Protein AF-A0A2C1JQB4-F1 (afdb_monomer_lite)

Structure (mmCIF, N/CA/C/O backbone):
data_AF-A0A2C1JQB4-F1
#
_entry.id   AF-A0A2C1JQB4-F1
#
loop_
_atom_site.group_PDB
_atom_site.id
_atom_site.type_symbol
_atom_site.l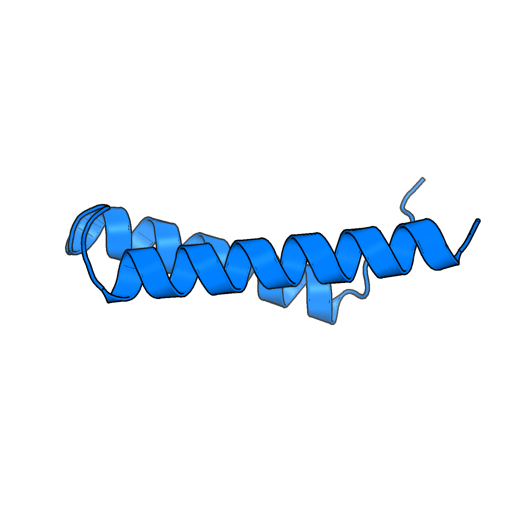abel_atom_id
_atom_site.label_alt_id
_atom_site.label_comp_id
_atom_site.label_asym_id
_atom_site.label_entity_id
_atom_site.label_seq_id
_atom_site.pdbx_PDB_ins_code
_atom_site.Cartn_x
_atom_site.Cartn_y
_atom_site.Cartn_z
_atom_site.occupancy
_atom_site.B_iso_or_equiv
_atom_site.auth_seq_id
_atom_site.auth_comp_id
_atom_site.auth_asym_id
_atom_site.auth_atom_id
_atom_site.pdbx_PDB_model_num
ATOM 1 N N . MET A 1 1 ? 6.050 -7.417 -22.871 1.00 39.19 1 MET A N 1
ATOM 2 C CA . MET A 1 1 ? 5.909 -8.612 -22.016 1.00 39.19 1 MET A CA 1
ATOM 3 C C . MET A 1 1 ? 6.904 -8.446 -20.890 1.00 39.19 1 MET A C 1
ATOM 5 O O . MET A 1 1 ? 8.087 -8.418 -21.176 1.00 39.19 1 MET A O 1
ATOM 9 N N . ASN A 1 2 ? 6.375 -8.254 -19.681 1.00 51.31 2 ASN A N 1
ATOM 10 C CA . ASN A 1 2 ? 7.013 -8.378 -18.371 1.00 51.31 2 ASN A CA 1
ATOM 11 C C . ASN A 1 2 ? 8.460 -7.882 -18.291 1.00 51.31 2 ASN A C 1
ATOM 13 O O . ASN A 1 2 ? 9.387 -8.688 -18.260 1.00 51.31 2 ASN A O 1
ATOM 17 N N . ASP A 1 3 ? 8.626 -6.562 -18.173 1.00 51.19 3 ASP A N 1
ATOM 18 C CA . ASP A 1 3 ? 9.808 -6.030 -17.502 1.00 51.19 3 ASP A CA 1
ATOM 19 C C . ASP A 1 3 ? 9.825 -6.665 -16.118 1.00 51.19 3 ASP A C 1
ATOM 21 O O . ASP A 1 3 ? 8.893 -6.497 -15.327 1.00 51.19 3 ASP A O 1
ATOM 25 N N . THR A 1 4 ? 10.816 -7.520 -15.903 1.00 59.28 4 THR A N 1
ATOM 26 C CA . THR A 1 4 ? 10.986 -8.335 -14.709 1.00 59.28 4 THR A CA 1
ATOM 27 C C . THR A 1 4 ? 11.173 -7.404 -13.518 1.00 59.28 4 THR A C 1
ATOM 29 O O . THR A 1 4 ? 12.298 -7.106 -13.121 1.00 59.28 4 THR A O 1
ATOM 32 N N . ILE A 1 5 ? 10.069 -6.915 -12.940 1.00 60.78 5 ILE A N 1
ATOM 33 C CA . ILE A 1 5 ? 10.072 -6.395 -11.578 1.00 60.78 5 ILE A CA 1
ATOM 34 C C . ILE A 1 5 ? 10.706 -7.515 -10.776 1.00 60.78 5 ILE A C 1
ATOM 36 O O . ILE A 1 5 ? 10.196 -8.638 -10.797 1.00 60.78 5 ILE A O 1
ATOM 40 N N . ASN A 1 6 ? 11.860 -7.223 -10.171 1.00 73.25 6 ASN A N 1
ATOM 41 C CA . ASN A 1 6 ? 12.593 -8.169 -9.348 1.00 73.25 6 ASN A CA 1
ATOM 42 C C . ASN A 1 6 ? 11.562 -8.951 -8.507 1.00 73.25 6 ASN A C 1
ATOM 44 O O . ASN A 1 6 ? 10.795 -8.305 -7.784 1.00 73.25 6 ASN A O 1
ATOM 48 N N . PRO A 1 7 ? 11.474 -10.291 -8.642 1.00 78.81 7 PRO A N 1
ATOM 49 C CA . PRO A 1 7 ? 10.425 -11.085 -8.008 1.00 78.81 7 PRO A CA 1
ATOM 50 C C . PRO A 1 7 ? 10.315 -10.788 -6.512 1.00 78.81 7 PRO A C 1
ATOM 52 O O . PRO A 1 7 ? 9.222 -10.696 -5.964 1.00 78.81 7 PRO A O 1
ATOM 55 N N . GLU A 1 8 ? 11.449 -10.531 -5.866 1.00 82.56 8 GLU A N 1
ATOM 56 C CA . GLU A 1 8 ? 11.527 -10.151 -4.462 1.00 82.56 8 GLU A CA 1
ATOM 57 C C . GLU A 1 8 ? 10.837 -8.807 -4.169 1.00 82.56 8 GLU A C 1
ATOM 59 O O . GLU A 1 8 ? 10.084 -8.681 -3.202 1.00 82.56 8 GLU A O 1
ATOM 64 N N . LEU A 1 9 ? 11.027 -7.814 -5.039 1.00 84.88 9 LEU A N 1
ATOM 65 C CA . LEU A 1 9 ? 10.433 -6.483 -4.915 1.00 84.88 9 LEU A CA 1
ATOM 66 C C . LEU A 1 9 ? 8.915 -6.533 -5.133 1.00 84.88 9 LEU A C 1
ATOM 68 O O . LEU A 1 9 ? 8.158 -5.950 -4.357 1.00 84.88 9 LEU A O 1
ATOM 72 N N . GLY A 1 10 ? 8.464 -7.299 -6.133 1.00 88.00 10 GLY A N 1
ATOM 73 C CA . GLY A 1 10 ? 7.041 -7.542 -6.380 1.00 88.00 10 GLY A CA 1
ATOM 74 C C . GLY A 1 10 ? 6.361 -8.233 -5.195 1.00 88.00 10 GLY A C 1
ATOM 75 O O . GLY A 1 10 ? 5.312 -7.788 -4.729 1.00 88.00 10 GLY A O 1
ATOM 76 N N . HIS A 1 11 ? 7.006 -9.261 -4.634 1.00 91.50 11 HIS A N 1
ATOM 77 C CA . HIS A 1 11 ? 6.523 -9.945 -3.434 1.00 91.50 11 HIS A CA 1
ATOM 78 C C . HIS A 1 11 ? 6.451 -9.005 -2.223 1.00 91.50 11 HIS A C 1
ATOM 80 O O . HIS A 1 11 ? 5.475 -9.045 -1.468 1.00 91.50 11 HIS A O 1
ATOM 86 N N . LYS A 1 12 ? 7.454 -8.137 -2.036 1.00 94.19 12 LYS A N 1
ATOM 87 C CA . LYS A 1 12 ? 7.479 -7.174 -0.929 1.00 94.19 12 LYS A CA 1
ATOM 88 C C . LYS A 1 12 ? 6.355 -6.139 -1.054 1.00 94.19 12 LYS A C 1
ATOM 90 O O . LYS A 1 12 ? 5.672 -5.874 -0.066 1.00 94.19 12 LYS A O 1
ATOM 95 N N . ILE A 1 13 ? 6.108 -5.614 -2.256 1.00 94.81 13 ILE A N 1
ATOM 96 C CA . ILE A 1 13 ? 4.997 -4.687 -2.538 1.00 94.81 13 ILE A CA 1
ATOM 97 C C . ILE A 1 13 ? 3.652 -5.330 -2.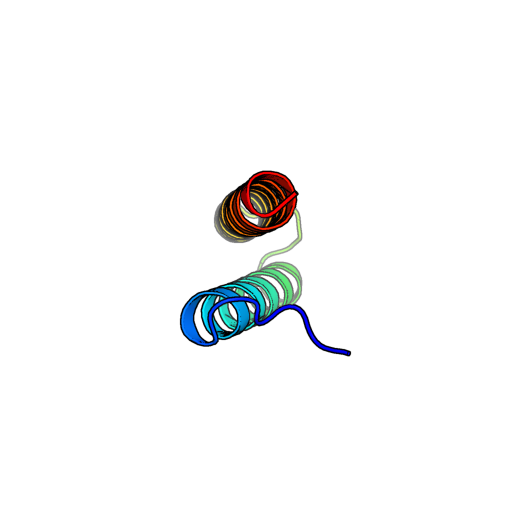195 1.00 94.81 13 ILE A C 1
ATOM 99 O O . ILE A 1 13 ? 2.844 -4.734 -1.480 1.00 94.81 13 ILE A O 1
ATOM 103 N N . ASP A 1 14 ? 3.421 -6.559 -2.654 1.00 95.94 14 ASP A N 1
ATOM 104 C CA . ASP A 1 14 ? 2.168 -7.266 -2.391 1.00 95.94 14 ASP A CA 1
ATOM 105 C C . ASP A 1 14 ? 1.975 -7.585 -0.906 1.00 95.94 14 ASP A C 1
ATOM 107 O O . ASP A 1 14 ? 0.859 -7.480 -0.388 1.00 95.94 14 ASP A O 1
ATOM 111 N N . LEU A 1 15 ? 3.048 -7.940 -0.197 1.00 97.06 15 LEU A N 1
ATOM 112 C CA . LEU A 1 15 ? 2.999 -8.172 1.243 1.00 97.06 15 LEU A CA 1
ATOM 113 C C . LEU A 1 15 ? 2.628 -6.893 2.002 1.00 97.06 15 LEU A C 1
ATOM 115 O O . LEU A 1 15 ? 1.695 -6.907 2.806 1.00 97.06 15 LEU A O 1
ATOM 119 N N . VAL A 1 16 ? 3.318 -5.782 1.730 1.00 97.75 16 VAL A N 1
ATOM 120 C CA . VAL A 1 16 ? 3.055 -4.499 2.400 1.00 97.75 16 VAL A CA 1
ATOM 121 C C . VAL A 1 16 ? 1.645 -4.002 2.082 1.00 97.75 16 VAL A C 1
ATOM 123 O O . VAL A 1 16 ? 0.941 -3.552 2.985 1.00 97.75 16 VAL A O 1
ATOM 126 N N . ARG A 1 17 ? 1.169 -4.178 0.842 1.00 97.88 17 ARG A N 1
ATOM 127 C CA . ARG A 1 17 ? -0.215 -3.864 0.459 1.00 97.88 17 ARG A CA 1
ATOM 128 C C . ARG A 1 17 ? -1.231 -4.652 1.288 1.00 97.88 17 ARG A C 1
ATOM 130 O O . ARG A 1 17 ? -2.189 -4.067 1.789 1.00 97.88 17 ARG A O 1
ATOM 137 N N . LYS A 1 18 ? -1.029 -5.962 1.461 1.00 98.25 18 LYS A N 1
ATOM 138 C CA . LYS A 1 18 ? -1.914 -6.801 2.291 1.00 98.25 18 LYS A CA 1
ATOM 139 C C . LYS A 1 18 ? -1.914 -6.348 3.751 1.00 98.25 18 LYS A C 1
ATOM 141 O O . LYS A 1 18 ? -2.982 -6.270 4.352 1.00 98.25 18 LYS A O 1
ATOM 146 N N . LEU A 1 19 ? -0.746 -6.006 4.300 1.00 98.00 19 LEU A N 1
ATOM 147 C CA . LEU A 1 19 ? -0.623 -5.496 5.670 1.00 98.00 19 LEU A CA 1
ATOM 148 C C . LEU A 1 19 ? -1.338 -4.152 5.853 1.00 98.00 19 LEU A C 1
ATOM 150 O O . LEU A 1 19 ? -2.072 -3.994 6.825 1.00 98.00 19 LEU A O 1
ATOM 154 N N . MET A 1 20 ? -1.192 -3.230 4.900 1.00 98.25 20 MET A N 1
ATOM 155 C CA . MET A 1 20 ? -1.892 -1.942 4.902 1.00 98.25 20 MET A CA 1
ATOM 156 C C . MET A 1 20 ? -3.413 -2.121 4.881 1.00 98.25 20 MET A C 1
ATOM 158 O O . MET A 1 20 ? -4.120 -1.480 5.652 1.00 98.25 20 MET A O 1
ATOM 162 N N . ILE A 1 21 ? -3.930 -3.004 4.019 1.00 98.25 21 ILE A N 1
ATOM 163 C CA . ILE A 1 21 ? -5.372 -3.279 3.936 1.00 98.25 21 ILE A CA 1
ATOM 164 C C . ILE A 1 21 ? -5.866 -3.891 5.248 1.00 98.25 21 ILE A C 1
ATOM 166 O O . ILE A 1 21 ? -6.866 -3.433 5.800 1.00 98.25 21 ILE A O 1
ATOM 170 N N . ALA A 1 22 ? -5.150 -4.883 5.781 1.00 98.38 22 ALA A N 1
ATOM 171 C CA . ALA A 1 22 ? -5.517 -5.523 7.036 1.00 98.38 22 ALA A CA 1
ATOM 172 C C . ALA A 1 22 ? -5.511 -4.527 8.208 1.00 98.38 22 ALA A C 1
ATOM 174 O O . ALA A 1 22 ? -6.435 -4.529 9.024 1.00 98.38 22 ALA A O 1
ATOM 175 N N . SER A 1 23 ? -4.517 -3.636 8.294 1.00 98.25 23 SER A N 1
ATOM 176 C CA . SER A 1 23 ? -4.479 -2.612 9.344 1.00 98.25 23 SER A CA 1
ATOM 177 C C . SER A 1 23 ? -5.561 -1.551 9.145 1.00 98.25 23 SER A C 1
ATOM 179 O O . SER A 1 23 ? -6.200 -1.160 10.115 1.00 98.25 23 SER A O 1
ATOM 181 N N . ALA A 1 24 ? -5.850 -1.142 7.907 1.00 98.06 24 ALA A N 1
ATOM 182 C CA . ALA A 1 24 ? -6.936 -0.211 7.610 1.00 98.06 24 ALA A CA 1
ATOM 183 C C . ALA A 1 24 ? -8.298 -0.774 8.037 1.00 98.06 24 ALA A C 1
ATOM 185 O O . ALA A 1 24 ? -9.105 -0.054 8.622 1.00 98.06 24 ALA A O 1
ATOM 186 N N . GLN A 1 25 ? -8.535 -2.066 7.789 1.00 98.19 25 GLN A N 1
ATOM 187 C CA . GLN A 1 25 ? -9.772 -2.754 8.164 1.00 98.19 25 GLN A CA 1
ATOM 188 C C . GLN A 1 25 ? -9.914 -2.947 9.678 1.00 98.19 25 GLN A C 1
ATOM 190 O O . GLN A 1 25 ? -11.026 -2.894 10.195 1.00 98.19 25 GLN A O 1
ATOM 195 N N . THR A 1 26 ? -8.809 -3.178 10.392 1.00 98.12 26 THR A N 1
ATOM 196 C CA . THR A 1 26 ? -8.833 -3.532 11.825 1.00 98.12 26 THR A CA 1
ATOM 197 C C . THR A 1 26 ? -8.611 -2.346 12.762 1.00 98.12 26 THR A C 1
ATOM 199 O O . THR A 1 26 ? -9.184 -2.310 13.847 1.00 98.12 26 THR A O 1
ATOM 202 N N . LYS A 1 27 ? -7.783 -1.377 12.362 1.00 97.50 27 LYS A N 1
ATOM 203 C CA . LYS A 1 27 ? -7.349 -0.219 13.166 1.00 97.50 27 LYS A CA 1
ATOM 204 C C . LYS A 1 27 ? -7.764 1.128 12.565 1.00 97.50 27 LYS A C 1
ATOM 206 O O . LYS A 1 27 ? -7.626 2.156 13.223 1.00 97.50 27 LYS A O 1
ATOM 211 N N . GLY A 1 28 ? -8.265 1.134 11.332 1.00 97.94 28 GLY A N 1
ATOM 212 C CA . GLY A 1 28 ? -8.646 2.339 10.602 1.00 97.94 28 GLY A CA 1
ATOM 213 C C . GLY A 1 28 ? -7.521 2.917 9.739 1.00 97.94 28 GLY A C 1
ATOM 214 O O . GLY A 1 28 ? -6.333 2.645 9.926 1.00 97.94 28 GLY A O 1
ATOM 215 N N . ILE A 1 29 ? -7.910 3.755 8.777 1.00 96.25 29 ILE A N 1
ATOM 216 C CA . ILE A 1 29 ? -6.988 4.384 7.816 1.00 96.25 29 ILE A CA 1
ATOM 217 C C . ILE A 1 29 ? -6.017 5.379 8.464 1.00 96.25 29 ILE A C 1
ATOM 219 O O . ILE A 1 29 ? -4.893 5.530 8.003 1.00 96.25 29 ILE A O 1
ATOM 223 N N . ASN A 1 30 ? -6.430 6.002 9.570 1.00 97.12 30 ASN A N 1
ATOM 224 C CA . ASN A 1 30 ? -5.631 6.985 10.301 1.00 97.12 30 ASN A CA 1
ATOM 225 C C . ASN A 1 30 ? -4.772 6.346 11.405 1.00 97.12 30 ASN A C 1
ATOM 227 O O . ASN A 1 30 ? -4.164 7.065 12.196 1.00 97.12 30 ASN A O 1
ATOM 231 N N . SER A 1 31 ? -4.744 5.010 11.506 1.00 98.19 31 SER A N 1
ATOM 232 C CA . SER A 1 31 ? -3.894 4.341 12.491 1.00 98.19 31 SER A CA 1
ATOM 233 C C . SER A 1 31 ? -2.415 4.559 12.137 1.00 98.19 31 SER A C 1
ATOM 235 O O . SER A 1 31 ? -2.059 4.523 10.952 1.00 98.19 31 SER A O 1
ATOM 237 N N . PRO A 1 32 ? -1.528 4.746 13.133 1.00 98.19 32 PRO A N 1
ATOM 238 C CA . PRO A 1 32 ? -0.094 4.885 12.884 1.00 98.19 32 PRO A CA 1
ATOM 239 C C . PRO A 1 32 ? 0.490 3.721 12.073 1.00 98.19 32 PRO A C 1
ATOM 241 O O . PRO A 1 32 ? 1.369 3.922 11.239 1.00 98.19 32 PRO A O 1
ATOM 244 N N . GLU A 1 33 ? -0.013 2.502 12.276 1.00 97.25 33 GLU A N 1
ATOM 245 C CA . GLU A 1 33 ? 0.402 1.322 11.518 1.00 97.25 33 GLU A CA 1
ATOM 246 C C . GLU A 1 33 ? -0.051 1.372 10.062 1.00 97.25 33 GLU A C 1
ATOM 248 O O . GLU A 1 33 ? 0.755 1.091 9.178 1.00 97.25 33 GLU A O 1
ATOM 253 N N . THR A 1 34 ? -1.297 1.770 9.794 1.00 98.25 34 THR A N 1
ATOM 254 C CA . THR A 1 34 ? -1.788 1.918 8.417 1.00 98.25 34 THR A CA 1
ATOM 255 C C . THR A 1 34 ? -1.009 2.986 7.660 1.00 98.25 34 THR A C 1
A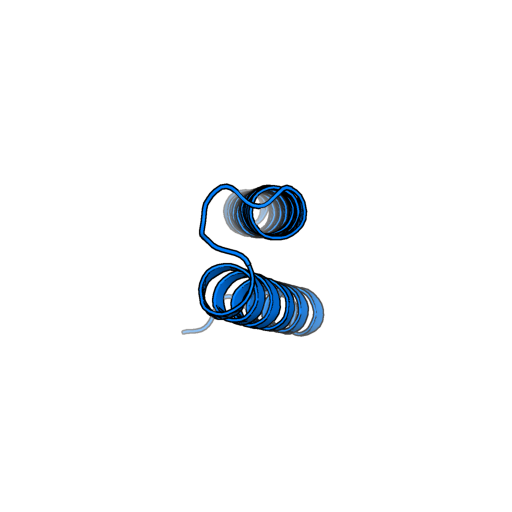TOM 257 O O . THR A 1 34 ? -0.582 2.747 6.530 1.00 98.25 34 THR A O 1
ATOM 260 N N . ILE A 1 35 ? -0.737 4.124 8.305 1.00 98.44 35 ILE A N 1
ATOM 261 C CA . ILE A 1 35 ? 0.082 5.198 7.732 1.00 98.44 35 ILE A CA 1
ATOM 262 C C . ILE A 1 35 ? 1.502 4.693 7.451 1.00 98.44 35 ILE A C 1
ATOM 264 O O . ILE A 1 35 ? 2.029 4.914 6.362 1.00 98.44 35 ILE A O 1
ATOM 268 N N . LYS A 1 36 ? 2.106 3.955 8.391 1.00 98.25 36 LYS A N 1
ATOM 269 C CA . LYS A 1 36 ? 3.435 3.359 8.207 1.00 98.25 36 LYS A CA 1
ATOM 270 C C . LYS A 1 36 ? 3.476 2.409 7.006 1.00 98.25 36 LYS A C 1
ATOM 272 O O . LYS A 1 36 ? 4.416 2.476 6.218 1.00 98.25 36 LYS A O 1
ATOM 277 N N . TYR A 1 37 ? 2.480 1.535 6.852 1.00 98.38 37 TYR A N 1
ATOM 278 C CA . TYR A 1 37 ? 2.426 0.629 5.702 1.00 98.38 37 TYR A CA 1
ATOM 279 C C . TYR A 1 37 ? 2.187 1.371 4.383 1.00 98.38 37 TYR A C 1
ATOM 281 O O . TYR A 1 37 ? 2.784 0.990 3.382 1.00 98.38 37 TYR A O 1
ATOM 289 N N . SER A 1 38 ? 1.391 2.446 4.379 1.00 97.88 38 SER A N 1
ATOM 290 C CA . SER A 1 38 ? 1.218 3.306 3.200 1.00 97.88 38 SE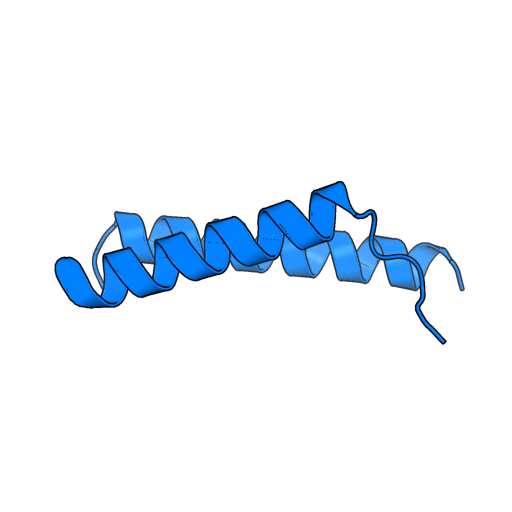R A CA 1
ATOM 291 C C . SER A 1 38 ? 2.544 3.931 2.762 1.00 97.88 38 SER A C 1
ATOM 293 O O . SER A 1 38 ? 2.899 3.853 1.592 1.00 97.88 38 SER A O 1
ATOM 295 N N . GLN A 1 39 ? 3.313 4.486 3.702 1.00 98.06 39 GLN A N 1
ATOM 296 C CA . GLN A 1 39 ? 4.606 5.112 3.406 1.00 98.06 39 GLN A CA 1
ATOM 297 C C . GLN A 1 39 ? 5.639 4.108 2.875 1.00 98.06 39 GLN A C 1
ATOM 299 O O . GLN A 1 39 ? 6.368 4.410 1.931 1.00 98.06 39 GLN A O 1
ATOM 304 N N . GLU A 1 40 ? 5.702 2.904 3.455 1.00 97.19 40 GLU A N 1
ATOM 305 C CA . GLU A 1 40 ? 6.582 1.840 2.949 1.00 97.19 40 GLU A CA 1
ATOM 306 C C . GLU A 1 40 ? 6.138 1.372 1.554 1.00 97.19 40 GLU A C 1
ATOM 308 O O . GLU A 1 40 ? 6.979 1.130 0.690 1.00 97.19 40 GLU A O 1
ATOM 313 N N . LEU A 1 41 ? 4.828 1.280 1.303 1.00 97.06 41 LEU A N 1
ATOM 314 C CA . LEU A 1 41 ? 4.300 0.916 -0.011 1.00 97.06 41 LEU A CA 1
ATOM 315 C C . LEU A 1 41 ? 4.680 1.954 -1.076 1.00 97.06 41 LEU A C 1
ATOM 317 O O . LEU A 1 41 ? 5.163 1.574 -2.143 1.00 97.06 41 LEU A O 1
ATOM 321 N N . ASP A 1 42 ? 4.523 3.243 -0.770 1.00 96.69 42 ASP A N 1
ATOM 322 C CA . ASP A 1 42 ? 4.899 4.341 -1.667 1.00 96.69 42 ASP A CA 1
ATOM 323 C C . ASP A 1 42 ? 6.396 4.311 -1.992 1.00 96.69 42 ASP A C 1
ATOM 325 O O . ASP A 1 42 ? 6.790 4.452 -3.153 1.00 96.69 42 ASP A O 1
ATOM 329 N N . ARG A 1 43 ? 7.240 4.045 -0.987 1.00 95.81 43 ARG A N 1
ATOM 330 C CA . ARG A 1 43 ? 8.686 3.895 -1.175 1.00 95.81 43 ARG A CA 1
ATOM 331 C C . ARG A 1 43 ? 9.022 2.754 -2.135 1.00 95.81 43 ARG A C 1
ATOM 333 O O . ARG A 1 43 ? 9.810 2.952 -3.055 1.00 95.81 43 ARG A O 1
ATOM 340 N N . LEU A 1 44 ? 8.423 1.579 -1.948 1.00 93.69 44 LEU A N 1
ATOM 341 C CA . LEU A 1 44 ? 8.690 0.413 -2.798 1.00 93.69 44 LEU A CA 1
ATOM 342 C C . LEU A 1 44 ? 8.231 0.630 -4.243 1.00 93.69 44 LEU A C 1
ATOM 344 O O . LEU A 1 44 ? 8.914 0.225 -5.187 1.00 93.69 44 LEU A O 1
ATOM 348 N N . ILE A 1 45 ? 7.090 1.297 -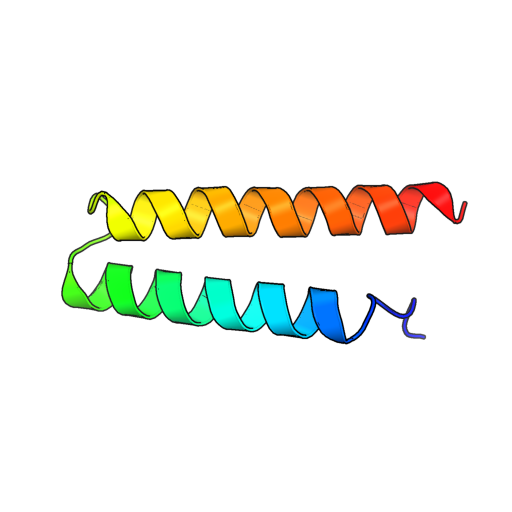4.429 1.00 92.25 45 ILE A N 1
ATOM 349 C CA . ILE A 1 45 ? 6.605 1.685 -5.756 1.00 92.25 45 ILE A CA 1
ATOM 350 C C . ILE A 1 45 ? 7.594 2.654 -6.409 1.00 92.25 45 ILE A C 1
ATOM 352 O O . ILE A 1 45 ? 7.958 2.459 -7.569 1.00 92.25 45 ILE A O 1
ATOM 356 N N . PHE A 1 46 ? 8.066 3.659 -5.671 1.00 92.75 46 PHE A N 1
ATOM 357 C CA . PHE A 1 46 ? 9.041 4.620 -6.177 1.00 92.75 46 PHE A CA 1
ATOM 358 C C . PHE A 1 46 ? 10.372 3.956 -6.564 1.00 92.75 46 PHE A C 1
ATOM 360 O O . PHE A 1 46 ? 10.866 4.182 -7.667 1.00 92.75 46 PHE A O 1
ATOM 367 N N . GLU A 1 47 ? 10.920 3.083 -5.715 1.00 89.94 47 GLU A N 1
ATOM 368 C CA . GLU A 1 47 ? 12.133 2.308 -6.014 1.00 89.94 47 GLU A CA 1
ATOM 369 C C . GLU A 1 47 ? 11.953 1.464 -7.287 1.00 89.94 47 GLU A C 1
ATOM 371 O O . GLU A 1 47 ? 12.816 1.465 -8.163 1.00 89.94 47 GLU A O 1
ATOM 376 N N . THR A 1 48 ? 10.790 0.828 -7.451 1.00 88.06 48 THR A N 1
ATOM 377 C CA . THR A 1 48 ? 10.459 0.070 -8.669 1.00 88.06 48 THR A CA 1
ATOM 378 C C . THR A 1 48 ? 10.433 0.965 -9.906 1.00 88.06 48 THR A C 1
ATOM 380 O O . THR A 1 48 ? 11.000 0.620 -10.939 1.00 88.06 48 THR A O 1
ATOM 383 N N . GLN A 1 49 ? 9.793 2.132 -9.815 1.00 87.50 49 GLN A N 1
ATOM 384 C CA . GLN A 1 49 ? 9.718 3.084 -10.923 1.00 87.50 49 GLN A CA 1
ATOM 385 C C . GLN A 1 49 ? 11.099 3.618 -11.317 1.00 87.50 49 GLN A C 1
ATOM 387 O O . GLN A 1 49 ? 11.356 3.800 -12.506 1.00 87.50 49 GLN A O 1
ATOM 392 N N . LEU A 1 50 ? 11.985 3.862 -10.346 1.00 88.56 50 LEU A N 1
ATOM 393 C CA . LEU A 1 50 ? 13.367 4.257 -10.616 1.00 88.56 50 LEU A CA 1
ATOM 394 C C . LEU A 1 50 ? 14.136 3.155 -11.344 1.00 88.56 50 LEU A C 1
ATOM 396 O O . LEU A 1 50 ? 14.795 3.443 -12.340 1.00 88.56 50 LEU A O 1
ATOM 400 N N . LEU A 1 51 ? 14.011 1.905 -10.890 1.00 84.69 51 LEU A N 1
ATOM 401 C CA . LEU A 1 51 ? 14.656 0.761 -11.536 1.00 84.69 51 LEU A CA 1
ATOM 402 C C . LEU A 1 51 ? 14.190 0.607 -12.989 1.00 84.69 51 LEU A C 1
ATOM 404 O O . LEU A 1 51 ? 15.021 0.500 -13.887 1.00 84.69 51 LEU A O 1
ATOM 408 N N . LEU A 1 52 ? 12.882 0.698 -13.239 1.00 82.50 52 LEU A N 1
ATOM 409 C CA . LEU A 1 52 ? 12.325 0.629 -14.594 1.00 82.50 52 LEU A CA 1
ATOM 410 C C . LEU A 1 52 ? 12.819 1.780 -15.487 1.00 82.50 52 LEU A C 1
ATOM 412 O O . LEU A 1 52 ? 13.180 1.552 -16.638 1.00 82.50 52 LEU A O 1
ATOM 416 N N . LYS A 1 53 ? 12.895 3.009 -14.955 1.00 78.19 53 LYS A N 1
ATOM 417 C CA . LYS A 1 53 ? 13.427 4.174 -15.688 1.00 78.19 53 LYS A CA 1
ATOM 418 C C . LYS A 1 53 ? 14.926 4.077 -15.968 1.00 78.19 53 LYS A C 1
ATOM 420 O O . LYS A 1 53 ? 15.388 4.650 -16.945 1.00 78.19 53 LYS A O 1
ATOM 425 N N . SER A 1 54 ? 15.685 3.383 -15.121 1.00 64.94 54 SER A N 1
ATOM 426 C CA . SER A 1 54 ? 17.131 3.206 -15.304 1.00 64.94 54 SER A CA 1
ATOM 427 C C . SER A 1 54 ? 17.504 2.183 -16.386 1.00 64.94 54 SER A C 1
ATOM 429 O O . SER A 1 54 ? 18.663 2.126 -16.782 1.00 64.94 54 SER A O 1
ATOM 431 N N . CYS A 1 55 ? 16.537 1.406 -16.889 1.00 53.53 55 CYS A N 1
ATOM 432 C CA . CYS A 1 55 ? 16.720 0.468 -18.003 1.00 53.53 55 CYS A CA 1
ATOM 433 C C . CYS A 1 55 ? 16.377 1.065 -19.385 1.00 53.53 55 CYS A C 1
ATOM 435 O O . CYS A 1 55 ? 16.244 0.305 -20.343 1.00 53.53 55 CYS A O 1
ATOM 437 N N . SER A 1 56 ? 16.197 2.389 -19.488 1.00 47.62 56 SER A N 1
ATOM 438 C CA . SER A 1 56 ? 15.861 3.104 -20.736 1.00 47.62 56 SER A CA 1
ATOM 439 C C . SER A 1 56 ? 17.076 3.725 -21.417 1.00 47.62 56 SER A C 1
ATOM 441 O O . SER A 1 56 ? 17.919 4.299 -20.693 1.00 47.62 56 SER A O 1
#

Foldseek 3Di:
DDPDQPVVLVVVLVVLVVQLVVCCVVVNCPDPSNVVSVVVNVVSVVVSVVVVVVVD

pLDDT: mean 87.94, std 15.52, range [39.19, 98.44]

Secondary structure (DSSP, 8-state):
------HHHHHHHHHHHHHHHHHHHHH-TTSHHHHHHHHHHHHHHHHHHHHHHHT-

Sequence (56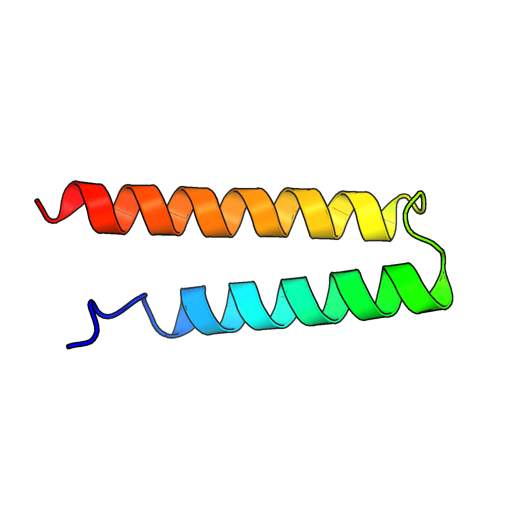 aa):
MNDTINPELGHKIDLVRKLMIASAQTKGINSPETIKYSQELDRLIFETQLLLKSCS

Radius of gyration: 13.06 Å; chains: 1; bounding box: 27×18×35 Å

=== Feature glossary ===
Legend for the data blocks above and below:

— What the protein is —

Sequence gives the chain of amino acids in standard one-letter code (A=alanine, C=cysteine, …, Y=tyrosine), read N→C. It is the only feature that is directly encoded by the gene; all structural features are derived from the folded form of this sequence.

The annotation block draws on four external resources. InterPro: which protein families and domains the sequence belongs to. GO: standardized terms for what the protein does, what process it participates in, and where in the cell it acts. CATH: which structural fold it has in the CATH hierarchy. Organism: the species of origin.

— Where its atoms are —

Atomic coordinates in PDBx/mmCIF format — the same representation the Protein Data Bank distributes. Each line of the _atom_site loop places one backbone atom in Cartesian space (units: ångströms, origin: arbitrary).

Six rendered views show the 3D structure from the faces of a cube — i.e. along ±x, ±y, ±z. Rendering representation is drawn randomly per protein from cartoon (secondary-structure ribbons), sticks (backbone bonds), or molecular surface; coloring is either N→C rainbow (blue at the N-terminus through red at the C-terminus) or one color per chain.

— Local backbone conformation —

DSSP 8-state secondary structure assigns each residue one of H (α-helix), G (3₁₀-helix), I (π-helix), E (extended β-strand), B (isolated β-bridge), T (hydrogen-bonded turn), S (bend), or '-' (coil). The assignment is computed from backbone hydrogen-bond geometry via the Kabsch–Sander algorithm.

P-SEA three-state annotation labels each residue as helix, strand, or coil based purely on the geometry of the Cα trace. It serves as a fallback when the full backbone (and thus DSSP) is unavailable.

φ (phi) and ψ (psi) are the two rotatable backbone dihedrals per residue: φ is the C(i-1)–N–Cα–C torsion, ψ is the N–Cα–C–N(i+1) torsion, both in degrees on (−180°, 180°]. α-helical residues cluster near (−60°, −45°); β-strand residues near (−120°, +130°). A Ramachandran plot is simply a scatter of (φ, ψ) for every residue.

— Global shape and packing —

Radius of gyration (Rg) is the root-mean-square distance of Cα atoms from their centroid — a single number for overall size and compactness. A globular domain of N residues has Rg ≈ 2.2·N^0.38 Å; an extended or disordered chain has a much larger Rg. The Cα contact count is the number of residue pairs whose Cα atoms are within 8 Å and are more than four positions apart in sequence — a standard proxy for tertiary packing density. The bounding box is the smallest axis-aligned box enclosing all Cα atoms.

Accessible surface area quantifies burial. A residue with SASA near zero is packed into the hydrophobic core; one with SASA >100 Å² sits on the surface. Computed here via the Shrake–Rupley numerical algorithm with a 1.4 Å probe.

The contact map is a binary N×N matrix image: pixel (i, j) is dark where Cα_i and Cα_j are within 8 Å and |i−j|>4. Because the |i−j|>4 filter removes local helical contacts, off-diagonal stripes parallel to the main diagonal indicate parallel β-sheets; stripes perpendicular to it indicate antiparallel β-sheets. The Ramachandran plot scatters every residue's (φ, ψ) pair against the sterically allowed regions. The PAE heatmap renders the predicted-aligned-error matrix.

— Structural neighborhood —

A 3Di character summarizes, for each residue, the relative orientation of the Cα frame of its nearest spatial neighbor. Because it encodes fold topology rather than chemistry, 3Di alignments detect remote structural similarity that sequence alignment misses.

Structural nearest neighbors (via Foldseek easy-search vs the PDB). Reported per hit: target PDB id, E-value, and alignment TM-score. A TM-score above ~0.5 is the conventional threshold for 'same fold'.

— Confidence and disorder —

For AlphaFold models, the B-factor field carries pLDDT — the model's own estimate of local accuracy on a 0–100 scale. Regions with pLDDT<50 should be treated as essentially unmodeled; they often correspond to intrinsically disordered segments.

B-factor (Debye–Waller factor) reflects atomic displacement in the crystal lattice. It is an experimental observable (units Å²), not a prediction; low values mean the atom is pinned down, high values mean it moves or is heterogeneous across the crystal.

Predicted Aligned Error (PAE) is an AlphaFold confidence matrix: entry (i, j) is the expected error in the position of residue j, in ångströms, when the prediction is superimposed on the true structure at residue i. Low PAE within a block of residues means that block is internally rigid and well-predicted; high PAE between two blocks means their relative placement is uncertain even if each block individually is confident.